Protein AF-A0AA92WHQ5-F1 (afdb_monomer_lite)

Radius of gyration: 11.34 Å; chains: 1; bounding box: 28×22×26 Å

Sequence (59 aa):
MKAIMTLESGYKAIIDFLTPPLRKRFETQAEFESRILSEINLSQPNAVNKAVKLHILRH

Foldseek 3Di:
DWKWWAWPVRDIDIDDDPDDDDDDVPQDQVNVFVVVLVVVCVVVVPDPIGTDGMGGDDD

Secondary structure (DSSP, 8-state):
-EEEEEETTS-EEEEE-SSPPPPPTT--HHHHHHHHHHHHHHH-TT-SS-EEEEEEE--

pLDDT: mean 93.19, std 5.81, range [57.81, 97.81]

Organism: NCBI:txid165179

Structure (mmCIF, N/CA/C/O backbone):
data_AF-A0AA92WHQ5-F1
#
_entry.id   AF-A0AA92WHQ5-F1
#
loop_
_atom_site.group_PDB
_atom_site.id
_atom_site.type_symbol
_atom_site.label_atom_id
_atom_site.label_alt_id
_atom_site.label_comp_id
_atom_site.label_asym_id
_atom_site.label_entity_id
_atom_site.label_seq_id
_atom_site.pdbx_PDB_ins_code
_atom_site.Cartn_x
_atom_site.Cartn_y
_atom_site.Cartn_z
_atom_site.occupancy
_atom_site.B_iso_or_equiv
_atom_site.auth_seq_id
_atom_site.auth_comp_id
_atom_site.auth_asym_id
_atom_site.auth_atom_id
_atom_site.pdbx_PDB_model_num
ATOM 1 N N . MET A 1 1 ? 0.115 -6.336 -11.354 1.00 89.12 1 MET A N 1
ATOM 2 C CA . MET A 1 1 ? 1.211 -6.602 -10.387 1.00 89.12 1 MET A CA 1
ATOM 3 C C . MET A 1 1 ? 0.565 -6.889 -9.043 1.00 89.12 1 MET A C 1
ATOM 5 O O . MET A 1 1 ? -0.360 -6.164 -8.698 1.00 89.12 1 MET A O 1
ATOM 9 N N . LYS A 1 2 ? 0.999 -7.934 -8.330 1.00 92.88 2 LYS A N 1
ATOM 10 C CA . LYS A 1 2 ? 0.418 -8.321 -7.034 1.00 92.88 2 LYS A CA 1
ATOM 11 C C . LYS A 1 2 ? 1.291 -7.846 -5.881 1.00 92.88 2 LYS A C 1
ATOM 13 O O . LYS A 1 2 ? 2.510 -7.783 -6.019 1.00 92.88 2 LYS A O 1
ATOM 18 N N . ALA A 1 3 ? 0.682 -7.550 -4.742 1.00 94.75 3 ALA A N 1
ATOM 19 C CA . ALA A 1 3 ? 1.394 -7.295 -3.499 1.00 94.75 3 ALA A CA 1
ATOM 20 C C . ALA A 1 3 ? 0.651 -7.873 -2.297 1.00 94.75 3 ALA A 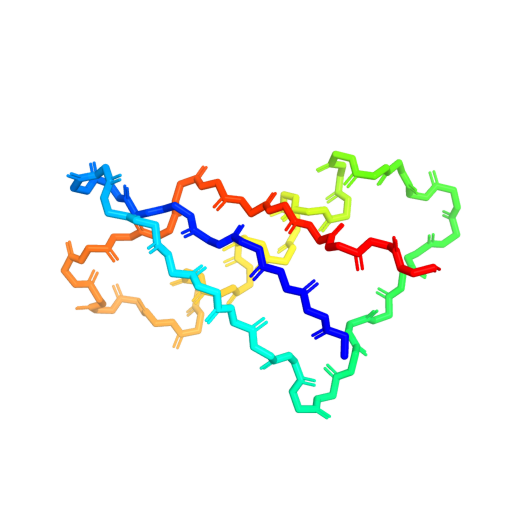C 1
ATOM 22 O O . ALA A 1 3 ? -0.557 -8.083 -2.332 1.00 94.75 3 ALA A O 1
ATOM 23 N N . ILE A 1 4 ? 1.390 -8.112 -1.223 1.00 96.75 4 ILE A N 1
ATOM 24 C CA . ILE A 1 4 ? 0.848 -8.423 0.093 1.00 96.75 4 ILE A CA 1
ATOM 25 C C . ILE A 1 4 ? 0.944 -7.151 0.928 1.00 96.75 4 ILE A C 1
ATOM 27 O O . ILE A 1 4 ? 2.037 -6.640 1.168 1.00 96.75 4 ILE A O 1
ATOM 31 N N . MET A 1 5 ? -0.196 -6.650 1.384 1.00 96.62 5 MET A N 1
ATOM 32 C CA . MET A 1 5 ? -0.291 -5.506 2.280 1.00 96.62 5 MET A CA 1
ATOM 33 C C . MET A 1 5 ? -0.619 -5.992 3.689 1.00 96.62 5 MET A C 1
ATOM 35 O O . MET A 1 5 ? -1.519 -6.807 3.87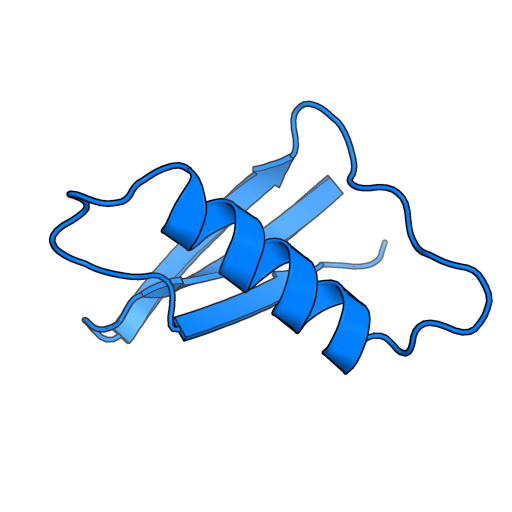3 1.00 96.62 5 MET A O 1
ATOM 39 N N . THR A 1 6 ? 0.116 -5.506 4.685 1.00 97.81 6 THR A N 1
ATOM 40 C CA . THR A 1 6 ? -0.167 -5.742 6.106 1.00 97.81 6 THR A CA 1
ATOM 41 C C . THR A 1 6 ? -0.700 -4.458 6.718 1.00 97.81 6 THR A C 1
ATOM 43 O O . THR A 1 6 ? -0.098 -3.396 6.545 1.00 97.81 6 THR A O 1
ATOM 46 N N . LEU A 1 7 ? -1.819 -4.569 7.422 1.00 96.69 7 LEU A N 1
ATOM 47 C CA . LEU A 1 7 ? -2.459 -3.471 8.136 1.00 96.69 7 LEU A CA 1
ATOM 48 C C . LEU A 1 7 ? -2.005 -3.428 9.603 1.00 96.69 7 LEU A C 1
ATOM 50 O O . LEU A 1 7 ? -1.510 -4.431 10.117 1.00 96.69 7 LEU A O 1
ATOM 54 N N . GLU A 1 8 ? -2.211 -2.305 10.291 1.00 95.62 8 GLU A N 1
ATOM 55 C CA . GLU A 1 8 ? -1.883 -2.129 11.720 1.00 95.62 8 GLU A CA 1
ATOM 56 C C . GLU A 1 8 ? -2.501 -3.213 12.610 1.00 95.62 8 GLU A C 1
ATOM 58 O O . GLU A 1 8 ? -1.848 -3.730 13.509 1.00 95.62 8 GLU A O 1
ATOM 63 N N . SER A 1 9 ? -3.726 -3.641 12.296 1.00 95.44 9 SER A N 1
ATOM 64 C CA . SER A 1 9 ? -4.397 -4.779 12.953 1.00 95.44 9 SER A CA 1
ATOM 65 C C . SER A 1 9 ? -3.675 -6.138 12.835 1.00 95.44 9 SER A C 1
ATOM 67 O O . SER A 1 9 ? -4.144 -7.130 13.383 1.00 95.44 9 SER A O 1
ATOM 69 N N . GLY A 1 10 ? -2.598 -6.233 12.049 1.00 94.50 10 GLY A N 1
ATOM 70 C CA . GLY A 1 10 ? -1.920 -7.484 11.700 1.00 94.50 10 GLY A CA 1
ATOM 71 C C . GLY A 1 10 ? -2.564 -8.250 10.539 1.00 94.50 10 GLY A C 1
ATOM 72 O O . GLY A 1 10 ? -1.966 -9.202 10.029 1.00 94.50 10 GLY A O 1
ATOM 73 N N . TYR A 1 11 ? -3.749 -7.831 10.076 1.00 96.31 11 TYR A N 1
ATOM 74 C CA . TYR A 1 11 ? -4.415 -8.425 8.919 1.00 96.31 11 TYR A CA 1
ATOM 75 C C . TYR A 1 11 ? -3.577 -8.276 7.644 1.00 96.31 11 TYR A C 1
ATOM 77 O O . TYR A 1 11 ? -2.996 -7.217 7.383 1.00 96.31 11 TYR A O 1
ATOM 85 N N . LYS A 1 12 ? -3.541 -9.337 6.830 1.00 96.69 12 LYS A N 1
ATOM 86 C CA . LYS A 1 12 ? -2.825 -9.372 5.552 1.00 96.69 12 LYS A CA 1
ATOM 87 C C . LYS A 1 12 ? -3.811 -9.504 4.402 1.00 96.69 12 LYS A C 1
ATOM 89 O O . LYS A 1 12 ? -4.621 -10.425 4.384 1.00 96.69 12 LYS A O 1
ATOM 94 N N . ALA A 1 13 ? -3.691 -8.617 3.425 1.00 94.56 13 ALA A N 1
ATOM 95 C CA . ALA A 1 13 ? -4.484 -8.624 2.206 1.00 94.56 13 ALA A CA 1
ATOM 96 C C . ALA A 1 13 ? -3.579 -8.814 0.987 1.00 94.56 13 ALA A C 1
ATOM 98 O O . ALA A 1 13 ? -2.507 -8.212 0.905 1.00 94.56 13 ALA A O 1
ATOM 99 N N . ILE A 1 14 ? -4.022 -9.623 0.027 1.00 95.06 14 ILE A N 1
ATOM 100 C CA . ILE A 1 14 ? -3.430 -9.643 -1.312 1.00 95.06 14 ILE A CA 1
ATOM 101 C C . ILE A 1 14 ? -4.112 -8.537 -2.109 1.00 95.06 14 ILE A C 1
ATOM 103 O O . ILE A 1 14 ? -5.338 -8.495 -2.180 1.00 95.06 14 ILE A O 1
ATOM 107 N N . ILE A 1 15 ? -3.317 -7.646 -2.689 1.00 93.31 15 ILE A N 1
ATOM 108 C CA . ILE A 1 15 ? -3.800 -6.539 -3.504 1.00 93.31 15 ILE A CA 1
ATOM 109 C C . ILE A 1 15 ? -3.266 -6.654 -4.926 1.00 93.31 15 ILE A C 1
ATOM 111 O O . ILE A 1 15 ? -2.145 -7.115 -5.163 1.00 93.31 15 ILE A O 1
ATOM 115 N N . ASP A 1 16 ? -4.081 -6.200 -5.867 1.00 93.12 16 ASP A N 1
ATOM 116 C CA . ASP A 1 16 ? -3.725 -6.060 -7.269 1.00 93.12 16 ASP A CA 1
ATOM 117 C C . ASP A 1 16 ? -3.616 -4.574 -7.612 1.00 93.12 16 ASP A C 1
ATOM 119 O O . ASP A 1 16 ? -4.531 -3.790 -7.362 1.00 93.12 16 ASP A O 1
ATOM 123 N N . PHE A 1 17 ? -2.491 -4.180 -8.206 1.00 89.94 17 PHE A N 1
ATOM 124 C CA . PHE A 1 17 ? -2.352 -2.845 -8.778 1.00 89.94 17 PHE A CA 1
ATOM 125 C C . PHE A 1 17 ? -3.041 -2.802 -10.141 1.00 89.94 17 PHE A C 1
ATOM 127 O O . PHE A 1 17 ? -2.601 -3.502 -11.060 1.00 89.94 17 PHE A O 1
ATOM 134 N N . LEU A 1 18 ? -4.068 -1.952 -10.269 1.00 89.25 18 LEU A N 1
ATOM 135 C CA . LEU A 1 18 ? -4.721 -1.650 -11.551 1.00 89.25 18 LEU A CA 1
ATOM 136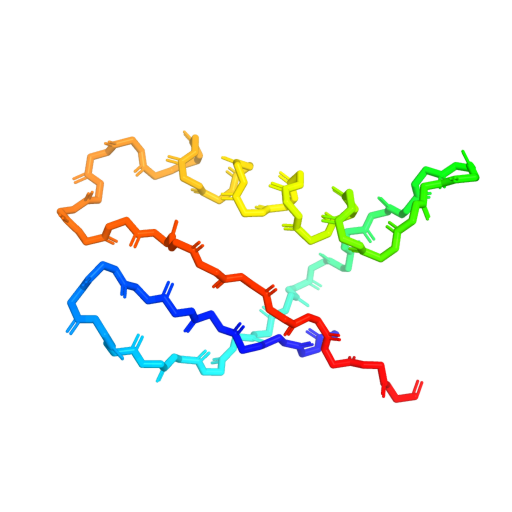 C C . LEU A 1 18 ? -3.713 -1.063 -12.545 1.00 89.25 18 LEU A C 1
ATOM 138 O O . LEU A 1 18 ? -3.580 -1.551 -13.664 1.00 89.25 18 LEU A O 1
ATOM 142 N N . THR A 1 19 ? -2.942 -0.076 -12.085 1.00 89.75 19 THR A N 1
ATOM 143 C CA . THR A 1 19 ? -1.801 0.487 -12.809 1.00 89.75 19 THR A CA 1
ATOM 144 C C . THR A 1 19 ? -0.534 0.182 -12.016 1.00 89.75 19 THR A C 1
ATOM 146 O O . THR A 1 19 ? -0.429 0.618 -10.867 1.00 89.75 19 THR A O 1
ATOM 149 N N . PRO A 1 20 ? 0.432 -0.569 -12.575 1.00 88.44 20 PRO A N 1
ATOM 150 C CA . PRO A 1 20 ? 1.680 -0.857 -11.883 1.00 88.44 20 PRO A CA 1
ATOM 151 C C . PRO A 1 20 ? 2.441 0.435 -11.542 1.00 88.44 20 PRO A C 1
ATOM 153 O O . PRO A 1 20 ? 2.660 1.257 -12.436 1.00 88.44 20 PRO A O 1
ATOM 156 N N . PRO A 1 21 ? 2.871 0.626 -10.282 1.00 89.00 21 PRO A N 1
ATOM 157 C CA . PRO A 1 21 ? 3.648 1.798 -9.918 1.00 89.00 21 PRO A CA 1
ATOM 158 C C . PRO A 1 21 ? 5.005 1.804 -10.629 1.00 89.00 21 PRO A C 1
ATOM 160 O O . PRO A 1 21 ? 5.684 0.779 -10.724 1.00 89.00 21 PRO A O 1
ATOM 163 N N . LEU A 1 22 ? 5.418 2.977 -11.113 1.00 90.38 22 LEU A N 1
ATOM 164 C CA . LEU A 1 22 ? 6.715 3.149 -11.762 1.00 90.38 22 LEU A CA 1
ATOM 165 C C . LEU A 1 22 ? 7.832 3.160 -10.719 1.00 90.38 22 LEU A C 1
ATOM 167 O O . LEU A 1 22 ? 7.751 3.858 -9.704 1.00 90.38 22 LEU A O 1
ATOM 171 N N . ARG A 1 23 ? 8.897 2.408 -10.995 1.00 90.31 23 ARG A N 1
ATOM 172 C CA . ARG A 1 23 ? 10.102 2.378 -10.166 1.00 90.31 23 ARG A CA 1
ATOM 173 C C . ARG A 1 23 ? 11.067 3.475 -10.600 1.00 90.31 23 ARG A C 1
ATOM 175 O O . ARG A 1 23 ? 11.316 3.645 -11.794 1.00 90.31 23 ARG A O 1
ATOM 182 N N . LYS A 1 24 ? 11.630 4.208 -9.640 1.00 92.44 24 LYS A N 1
ATOM 183 C CA . LYS A 1 24 ? 12.646 5.230 -9.930 1.00 92.44 24 LYS A CA 1
ATOM 184 C C . LYS A 1 24 ? 13.989 4.570 -10.257 1.00 92.44 24 LYS A C 1
ATOM 186 O O . LYS A 1 24 ? 14.287 3.457 -9.816 1.00 92.44 24 LYS A O 1
ATOM 191 N N . ARG A 1 25 ? 14.829 5.261 -11.033 1.00 90.56 25 ARG A N 1
ATOM 192 C CA . ARG A 1 25 ? 16.183 4.785 -11.351 1.00 90.56 25 ARG A CA 1
ATOM 193 C C . ARG A 1 25 ? 16.998 4.686 -10.054 1.00 90.56 25 ARG A C 1
ATOM 195 O O . ARG A 1 25 ? 17.028 5.647 -9.295 1.00 90.56 25 ARG A O 1
ATOM 202 N N . PHE A 1 26 ? 17.639 3.537 -9.827 1.00 91.38 26 PHE A N 1
ATOM 203 C CA . PHE A 1 26 ? 18.419 3.205 -8.619 1.00 91.38 26 PHE A CA 1
ATOM 204 C C . PHE A 1 26 ? 17.626 3.047 -7.308 1.00 91.38 26 PHE A C 1
ATOM 206 O O . PHE A 1 26 ? 18.234 2.869 -6.261 1.00 91.38 26 PHE A O 1
ATOM 213 N N . GLU A 1 27 ? 16.292 3.036 -7.351 1.00 93.69 27 GLU A N 1
ATOM 214 C CA . GLU A 1 27 ? 15.461 2.782 -6.167 1.00 93.69 27 GLU A CA 1
ATOM 215 C C . GLU A 1 27 ? 15.599 1.320 -5.729 1.00 93.69 27 GLU A C 1
ATOM 217 O O . GLU A 1 27 ? 15.359 0.399 -6.523 1.00 93.69 27 GLU A O 1
ATOM 222 N N . THR A 1 28 ? 15.976 1.076 -4.476 1.00 94.19 28 THR A N 1
ATOM 223 C CA . THR A 1 28 ? 15.991 -0.273 -3.895 1.00 94.19 28 THR A CA 1
ATOM 224 C C . THR A 1 28 ? 14.567 -0.825 -3.764 1.00 94.19 28 THR A C 1
ATOM 226 O O . THR A 1 28 ? 13.5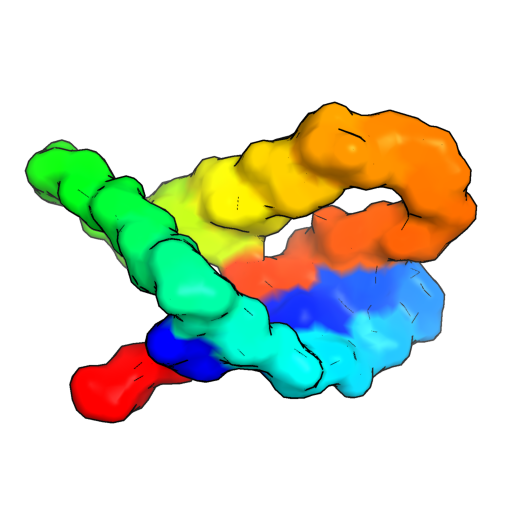81 -0.102 -3.890 1.00 94.19 28 THR A O 1
ATOM 229 N N . GLN A 1 29 ? 14.422 -2.134 -3.530 1.00 92.69 29 GLN A N 1
ATOM 230 C CA . GLN A 1 29 ? 13.080 -2.704 -3.337 1.00 92.69 29 GLN A CA 1
ATOM 231 C C . GLN A 1 29 ? 12.393 -2.125 -2.100 1.00 92.69 29 GLN A C 1
ATOM 233 O O . GLN A 1 29 ? 11.208 -1.825 -2.156 1.00 92.69 29 GLN A O 1
ATOM 238 N N . ALA A 1 30 ? 13.142 -1.972 -1.007 1.00 94.44 30 ALA A N 1
ATOM 239 C CA . ALA A 1 30 ? 12.608 -1.468 0.249 1.00 94.44 30 ALA A CA 1
ATOM 240 C C . ALA A 1 30 ? 12.151 -0.009 0.118 1.00 94.44 30 ALA A C 1
ATOM 242 O O . ALA A 1 30 ? 11.071 0.337 0.588 1.00 94.44 30 ALA A O 1
ATOM 243 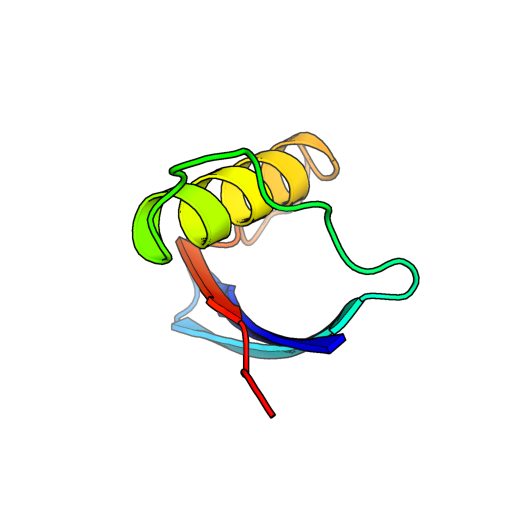N N . GLU A 1 31 ? 12.927 0.833 -0.571 1.00 95.75 31 GLU A N 1
ATOM 244 C CA . GLU A 1 31 ? 12.532 2.218 -0.859 1.00 95.75 31 GLU A CA 1
ATOM 245 C C . GLU A 1 31 ? 11.289 2.276 -1.745 1.00 95.75 31 GLU A C 1
ATOM 247 O O . GLU A 1 31 ? 10.371 3.042 -1.458 1.00 95.75 31 GLU A O 1
ATOM 252 N N . PHE A 1 32 ? 11.227 1.429 -2.776 1.00 94.81 32 PHE A N 1
ATOM 253 C CA . PHE A 1 32 ? 10.067 1.343 -3.655 1.00 94.81 32 PHE A CA 1
ATOM 254 C C . PHE A 1 32 ? 8.805 0.951 -2.878 1.00 94.81 32 PHE A C 1
ATOM 256 O O . PHE A 1 32 ? 7.804 1.659 -2.930 1.00 94.81 32 PHE A O 1
ATOM 263 N N . GLU A 1 33 ? 8.857 -0.136 -2.106 1.00 95.94 33 GLU A N 1
ATOM 264 C CA . GLU A 1 33 ? 7.729 -0.607 -1.294 1.00 95.94 33 GLU A CA 1
ATOM 265 C C . GLU A 1 33 ? 7.304 0.425 -0.242 1.00 95.94 33 GLU A C 1
ATOM 267 O O . GLU A 1 33 ? 6.109 0.667 -0.079 1.00 95.94 33 GLU A O 1
ATOM 272 N N . SER A 1 34 ? 8.265 1.071 0.426 1.00 96.31 34 SER A N 1
ATOM 273 C CA . SER A 1 34 ? 8.011 2.128 1.413 1.00 96.31 34 SER A CA 1
ATOM 274 C C . SER A 1 34 ? 7.321 3.343 0.790 1.00 96.31 34 SER A C 1
ATOM 276 O O . SER A 1 34 ? 6.347 3.866 1.338 1.00 96.31 34 SER A O 1
ATOM 278 N N . ARG A 1 35 ? 7.758 3.765 -0.402 1.00 96.31 35 ARG A N 1
ATOM 279 C CA . ARG A 1 35 ? 7.123 4.865 -1.130 1.00 96.31 35 ARG A CA 1
ATOM 280 C C . ARG A 1 35 ? 5.678 4.540 -1.494 1.00 96.31 35 ARG A C 1
ATOM 282 O O . ARG A 1 35 ? 4.799 5.350 -1.215 1.00 96.31 35 ARG A O 1
ATOM 289 N N . ILE A 1 36 ? 5.422 3.365 -2.067 1.00 95.31 36 ILE A N 1
ATOM 290 C CA . ILE A 1 36 ? 4.057 2.965 -2.442 1.00 95.31 36 ILE A CA 1
ATOM 291 C C . ILE A 1 36 ? 3.166 2.817 -1.205 1.00 95.31 36 ILE A C 1
ATOM 293 O O . ILE A 1 36 ? 2.016 3.246 -1.225 1.00 95.31 36 ILE A O 1
ATOM 297 N N . LEU A 1 37 ? 3.693 2.281 -0.103 1.00 96.12 37 LEU A N 1
ATOM 298 C CA . LEU A 1 37 ? 2.978 2.224 1.172 1.00 96.12 37 LEU A CA 1
ATOM 299 C C . LEU A 1 37 ? 2.560 3.623 1.659 1.00 96.12 37 LEU A C 1
ATOM 301 O O . LEU A 1 37 ? 1.418 3.820 2.079 1.00 96.12 37 LEU A O 1
ATOM 305 N N . SER A 1 38 ? 3.470 4.597 1.576 1.00 96.56 38 SER A N 1
ATOM 306 C CA . SER A 1 38 ? 3.192 5.992 1.927 1.00 96.56 38 SER A CA 1
ATOM 307 C C . SER A 1 38 ? 2.115 6.598 1.022 1.00 96.56 38 SER A C 1
ATOM 309 O O . SER A 1 38 ? 1.141 7.160 1.519 1.00 96.56 38 SER A O 1
ATOM 311 N N . GLU A 1 39 ? 2.225 6.408 -0.297 1.00 95.25 39 GLU A N 1
ATOM 312 C CA . GLU A 1 39 ? 1.227 6.863 -1.274 1.00 95.25 39 GLU A CA 1
ATOM 313 C C . GLU A 1 39 ? -0.169 6.270 -0.988 1.00 95.25 39 GLU A C 1
ATOM 315 O O . GLU A 1 39 ? -1.165 6.995 -1.043 1.00 95.25 39 GLU A O 1
ATOM 320 N N . ILE A 1 40 ? -0.260 4.989 -0.601 1.00 93.81 40 ILE A N 1
ATOM 321 C CA . ILE A 1 40 ? -1.523 4.337 -0.205 1.00 93.81 40 ILE A CA 1
ATOM 322 C C . ILE A 1 40 ? -2.138 5.025 1.021 1.00 93.81 40 ILE A C 1
ATOM 324 O O . ILE A 1 40 ? -3.314 5.393 1.000 1.00 93.81 40 ILE A O 1
ATOM 328 N N . ASN A 1 41 ? -1.354 5.226 2.082 1.00 96.44 41 ASN A N 1
ATOM 329 C CA . ASN A 1 41 ? -1.845 5.848 3.314 1.00 96.44 41 ASN A CA 1
ATOM 330 C C . ASN A 1 41 ? -2.242 7.317 3.115 1.00 96.44 41 ASN A C 1
ATOM 332 O O . ASN A 1 41 ? -3.233 7.760 3.700 1.00 96.44 41 ASN A O 1
ATOM 336 N N . LEU A 1 42 ? -1.498 8.056 2.284 1.00 96.50 42 LEU A N 1
ATOM 337 C CA . LEU A 1 42 ? -1.816 9.434 1.897 1.00 96.50 42 LEU A CA 1
ATOM 338 C C . LEU A 1 42 ? -3.096 9.514 1.061 1.00 96.50 42 LEU A C 1
ATOM 340 O O . LEU A 1 42 ? -3.881 10.440 1.242 1.00 96.50 42 LEU A O 1
ATOM 344 N N . SER A 1 43 ? -3.335 8.535 0.187 1.00 94.12 43 SER A N 1
ATOM 345 C CA . SER A 1 43 ? -4.558 8.467 -0.623 1.00 94.12 43 SER A CA 1
ATOM 346 C C . SER A 1 43 ? -5.802 8.154 0.213 1.00 94.12 43 SER A C 1
ATOM 348 O O . SER A 1 43 ? -6.915 8.452 -0.210 1.00 94.12 43 SER A O 1
ATOM 350 N N . GLN A 1 44 ? -5.630 7.548 1.392 1.00 94.31 44 GLN A N 1
ATOM 351 C CA . GLN A 1 44 ? -6.712 7.165 2.302 1.00 94.31 44 GLN A CA 1
ATOM 352 C C . GLN A 1 44 ? -6.480 7.753 3.707 1.00 94.31 44 GLN A C 1
ATOM 354 O O . GLN A 1 44 ? -6.274 7.015 4.683 1.00 94.31 44 GLN A O 1
ATOM 359 N N . PRO A 1 45 ? -6.518 9.092 3.858 1.00 94.00 45 PRO A N 1
ATOM 360 C CA . PRO A 1 45 ? -6.125 9.764 5.096 1.00 94.00 45 PRO A CA 1
ATOM 361 C C . PRO A 1 45 ? -7.021 9.395 6.285 1.00 94.00 45 PRO A C 1
ATOM 363 O O . PRO A 1 45 ? -6.520 9.288 7.400 1.00 94.00 45 PRO A O 1
ATOM 366 N N . ASN A 1 46 ? -8.294 9.075 6.039 1.00 96.50 46 ASN A N 1
ATOM 367 C CA . ASN A 1 46 ? -9.271 8.726 7.076 1.00 96.50 46 ASN A CA 1
ATOM 368 C C . ASN A 1 46 ? -9.448 7.210 7.278 1.00 96.50 46 ASN A C 1
ATOM 370 O O . ASN A 1 46 ? -10.341 6.792 8.012 1.00 96.50 46 ASN A O 1
ATOM 374 N N . ALA A 1 47 ? -8.637 6.369 6.625 1.00 92.81 47 ALA A N 1
ATOM 375 C CA . ALA A 1 47 ? -8.676 4.932 6.875 1.00 92.81 47 ALA A CA 1
ATOM 376 C C . ALA A 1 47 ? -8.283 4.636 8.329 1.00 92.81 47 ALA A C 1
ATOM 378 O O . ALA A 1 47 ? -7.192 5.003 8.761 1.00 92.81 47 ALA A O 1
ATOM 379 N N . VAL A 1 48 ? -9.172 3.948 9.052 1.00 91.25 48 VAL A N 1
ATOM 380 C CA . VAL A 1 48 ? -8.997 3.591 10.472 1.00 91.25 48 VAL A CA 1
ATOM 381 C C . VAL A 1 48 ? -7.829 2.627 10.680 1.00 91.25 48 VAL A C 1
ATOM 383 O O . VAL A 1 48 ? -7.170 2.673 11.707 1.00 91.25 48 VAL A O 1
ATOM 386 N N . ASN A 1 49 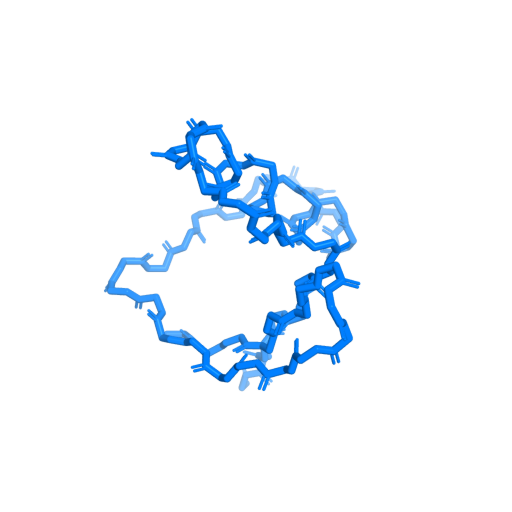? -7.576 1.753 9.707 1.00 93.50 49 ASN A N 1
ATOM 387 C CA . ASN A 1 49 ? -6.545 0.726 9.785 1.00 93.50 49 ASN A CA 1
ATOM 388 C C . ASN A 1 49 ? -5.494 1.017 8.715 1.00 93.50 49 ASN A C 1
ATOM 390 O O . ASN A 1 49 ? -5.732 0.760 7.529 1.00 93.50 49 ASN A O 1
ATOM 394 N N . LYS A 1 50 ? -4.371 1.619 9.114 1.00 95.38 50 LYS A N 1
ATOM 395 C CA . LYS A 1 50 ? -3.341 2.036 8.159 1.00 95.38 50 LYS A CA 1
ATOM 396 C C . LYS A 1 50 ? -2.545 0.844 7.655 1.00 95.38 50 LYS A C 1
ATOM 398 O O . LYS A 1 50 ? -2.425 -0.190 8.312 1.00 95.38 50 LYS A O 1
ATOM 403 N N . ALA A 1 51 ? -1.990 0.988 6.459 1.00 96.56 51 ALA A N 1
ATOM 404 C CA . ALA A 1 51 ? -1.054 0.016 5.929 1.00 96.56 51 ALA A CA 1
ATOM 405 C C . ALA A 1 51 ? 0.327 0.252 6.564 1.00 96.56 51 ALA A C 1
ATOM 407 O O . ALA A 1 51 ? 0.854 1.360 6.503 1.00 96.56 51 ALA A O 1
ATOM 408 N N . VAL A 1 52 ? 0.934 -0.789 7.138 1.00 97.19 52 VAL A N 1
ATOM 409 C CA . VAL A 1 52 ? 2.249 -0.709 7.816 1.00 97.19 52 VAL A CA 1
ATOM 410 C C . VAL A 1 52 ? 3.360 -1.428 7.073 1.00 97.19 52 VAL A C 1
ATOM 412 O O . VAL A 1 52 ? 4.538 -1.165 7.298 1.00 97.19 52 VAL A O 1
ATOM 415 N N . LYS A 1 53 ? 3.006 -2.356 6.184 1.00 96.94 53 LYS A N 1
ATOM 416 C CA . LYS A 1 53 ? 3.974 -3.077 5.364 1.00 96.94 53 LYS A CA 1
ATOM 417 C C . LYS A 1 53 ? 3.368 -3.397 4.016 1.00 96.94 53 LYS A C 1
ATOM 419 O O . LYS A 1 53 ? 2.217 -3.820 3.929 1.00 96.94 53 LYS A O 1
ATOM 424 N N . LEU A 1 54 ? 4.178 -3.259 2.981 1.00 96.38 54 LEU A N 1
ATOM 425 C CA . LEU A 1 54 ? 3.854 -3.679 1.632 1.00 96.38 54 LEU A CA 1
ATOM 426 C C . LEU A 1 54 ? 4.970 -4.593 1.143 1.00 96.38 54 LEU A C 1
ATOM 428 O O . LEU A 1 54 ? 6.140 -4.288 1.344 1.00 96.38 54 LEU A O 1
ATOM 432 N N . HIS A 1 55 ? 4.609 -5.705 0.517 1.00 96.19 55 HIS A N 1
ATOM 433 C CA . HIS A 1 55 ? 5.551 -6.568 -0.175 1.00 96.19 55 HIS A CA 1
ATOM 434 C C . HIS A 1 55 ? 5.064 -6.813 -1.595 1.00 96.19 55 HIS A C 1
ATOM 436 O O . HIS A 1 55 ? 4.042 -7.468 -1.799 1.00 96.19 55 HIS A O 1
ATOM 442 N N . ILE A 1 56 ? 5.767 -6.261 -2.577 1.00 94.19 56 ILE A N 1
ATOM 443 C CA . ILE A 1 56 ? 5.397 -6.382 -3.984 1.00 94.19 56 ILE A CA 1
ATOM 444 C C . ILE A 1 56 ? 5.937 -7.708 -4.510 1.00 94.19 56 ILE A C 1
ATOM 446 O O . ILE A 1 56 ? 7.144 -7.952 -4.511 1.00 94.19 56 ILE A O 1
ATOM 450 N N . LEU A 1 57 ? 5.027 -8.559 -4.981 1.00 91.31 57 LEU A N 1
ATOM 451 C CA . LEU A 1 57 ? 5.356 -9.861 -5.535 1.00 91.31 57 LEU A CA 1
ATOM 452 C C . LEU A 1 57 ? 5.953 -9.654 -6.925 1.00 91.31 57 LEU A C 1
ATOM 454 O O . LEU A 1 57 ? 5.294 -9.159 -7.845 1.00 91.31 57 LEU A O 1
ATOM 458 N N . ARG A 1 58 ? 7.224 -10.019 -7.059 1.00 74.69 58 ARG A N 1
ATOM 459 C CA . ARG A 1 58 ? 7.910 -10.082 -8.345 1.00 74.69 58 ARG A CA 1
ATOM 460 C C . ARG A 1 58 ? 7.620 -11.459 -8.941 1.00 74.69 58 ARG A C 1
ATOM 462 O O . ARG A 1 58 ? 7.980 -12.460 -8.327 1.00 74.69 58 ARG A O 1
ATOM 469 N N . HIS A 1 59 ? 6.920 -11.486 -10.071 1.00 57.81 59 HIS A N 1
ATOM 470 C CA . HIS A 1 59 ? 7.004 -12.618 -10.992 1.00 57.81 59 HIS A CA 1
ATOM 471 C C . HIS A 1 59 ? 8.304 -12.504 -11.782 1.00 57.81 59 HIS A C 1
ATOM 473 O O . HIS A 1 59 ? 8.674 -11.350 -12.105 1.00 57.81 59 HIS A O 1
#